Protein AF-A0A9P5TZR7-F1 (afdb_monomer)

Structure (mmCIF, N/CA/C/O backbone):
data_AF-A0A9P5TZR7-F1
#
_entry.id   AF-A0A9P5TZR7-F1
#
loop_
_atom_site.group_PDB
_atom_site.id
_atom_site.type_symbol
_atom_site.label_atom_id
_atom_site.label_alt_id
_atom_site.label_comp_id
_atom_site.label_asym_id
_atom_site.label_entity_id
_atom_site.label_seq_id
_atom_site.pdbx_PDB_ins_code
_atom_site.Cartn_x
_atom_site.Cartn_y
_atom_site.Cartn_z
_atom_site.occupancy
_atom_site.B_iso_or_equiv
_atom_site.auth_seq_id
_atom_site.auth_comp_id
_atom_site.auth_asym_id
_atom_site.auth_atom_id
_atom_site.pdbx_PDB_model_num
ATOM 1 N N . LYS A 1 1 ? -5.548 1.365 -20.000 1.00 46.47 1 LYS A N 1
ATOM 2 C CA . LYS A 1 1 ? -4.670 2.368 -19.351 1.00 46.47 1 LYS A CA 1
ATOM 3 C C . LYS A 1 1 ? -5.587 3.429 -18.746 1.00 46.47 1 LYS A C 1
ATOM 5 O O . LYS A 1 1 ? -6.090 4.254 -19.493 1.00 46.47 1 LYS A O 1
ATOM 10 N N . LEU A 1 2 ? -5.946 3.294 -17.465 1.00 49.00 2 LEU A N 1
ATOM 11 C CA . LEU A 1 2 ? -6.823 4.249 -16.774 1.00 49.00 2 LEU A CA 1
ATOM 12 C C . LEU A 1 2 ? -6.012 5.512 -16.449 1.00 49.00 2 LEU A C 1
ATOM 14 O O . LEU A 1 2 ? -4.879 5.416 -15.978 1.00 49.00 2 LEU A O 1
ATOM 18 N N . LEU A 1 3 ? -6.572 6.668 -16.797 1.00 54.88 3 LEU A N 1
ATOM 19 C CA . LEU A 1 3 ? -5.981 8.001 -16.671 1.00 54.88 3 LEU A CA 1
ATOM 20 C C . LEU A 1 3 ? -5.443 8.248 -15.248 1.00 54.88 3 LEU A C 1
ATOM 22 O O . LEU A 1 3 ? -6.174 8.075 -14.282 1.00 54.88 3 LEU A O 1
ATOM 26 N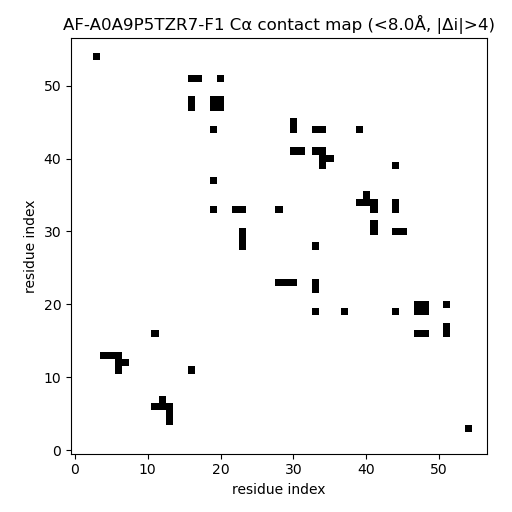 N . GLY A 1 4 ? -4.171 8.643 -15.127 1.00 52.09 4 GLY A N 1
ATOM 27 C CA . GLY A 1 4 ? -3.545 9.072 -13.864 1.00 52.09 4 GLY A CA 1
ATOM 28 C C . GLY A 1 4 ? -2.716 8.015 -13.128 1.00 52.09 4 GLY A C 1
ATOM 29 O O . GLY A 1 4 ? -1.818 8.370 -12.369 1.00 52.09 4 GLY A O 1
ATOM 30 N N . PHE A 1 5 ? -2.925 6.729 -13.408 1.00 54.28 5 PHE A N 1
ATOM 31 C CA . PHE A 1 5 ? -2.126 5.652 -12.826 1.00 54.28 5 PHE A CA 1
ATOM 32 C C . PHE A 1 5 ? -0.905 5.341 -13.693 1.00 54.28 5 PHE A C 1
ATOM 34 O O . PHE A 1 5 ? -0.790 4.275 -14.305 1.00 54.28 5 PHE A O 1
ATOM 41 N N . GLU A 1 6 ? -0.000 6.305 -13.819 1.00 55.50 6 GLU A N 1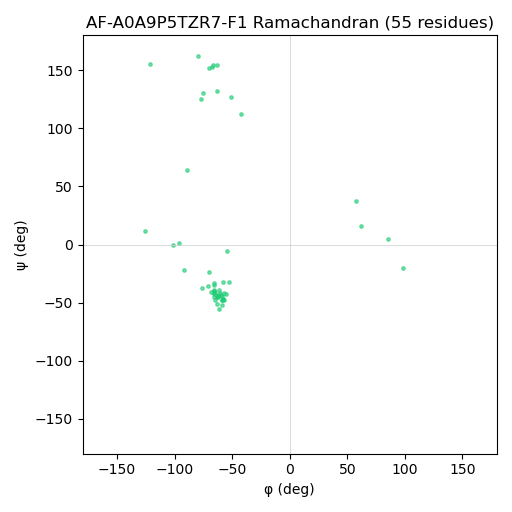
ATOM 42 C CA . GLU A 1 6 ? 1.295 6.008 -14.418 1.00 55.50 6 GLU A CA 1
ATOM 43 C C . GLU A 1 6 ? 2.020 4.986 -13.534 1.00 55.50 6 GLU A C 1
ATOM 45 O O . GLU A 1 6 ? 2.063 5.119 -12.307 1.00 55.50 6 GLU A O 1
ATOM 50 N N . THR A 1 7 ? 2.556 3.941 -14.171 1.00 56.56 7 THR A N 1
ATOM 51 C CA . THR A 1 7 ? 3.504 2.992 -13.580 1.00 56.56 7 THR A CA 1
ATOM 52 C C . THR A 1 7 ? 4.513 3.780 -12.769 1.00 56.56 7 THR A C 1
ATOM 54 O O . THR A 1 7 ? 5.249 4.600 -13.322 1.00 56.56 7 THR A O 1
ATOM 57 N N . SER A 1 8 ? 4.469 3.613 -11.450 1.00 61.62 8 SER A N 1
ATOM 58 C CA . SER A 1 8 ? 5.182 4.522 -10.575 1.00 61.62 8 SER A CA 1
ATOM 59 C C . SER A 1 8 ? 6.688 4.446 -10.815 1.00 61.62 8 SER A C 1
ATOM 61 O O . SER A 1 8 ? 7.213 3.406 -11.212 1.00 61.62 8 SER A O 1
ATOM 63 N N . ARG A 1 9 ? 7.392 5.538 -10.495 1.00 59.47 9 ARG A N 1
ATOM 64 C CA . ARG A 1 9 ? 8.847 5.737 -10.622 1.00 59.47 9 ARG A CA 1
ATOM 65 C C . ARG A 1 9 ? 9.705 4.656 -9.919 1.00 59.47 9 ARG A C 1
ATOM 67 O O . ARG A 1 9 ? 10.916 4.657 -10.088 1.00 59.47 9 ARG A O 1
ATOM 74 N N . TYR A 1 10 ? 9.078 3.737 -9.177 1.00 61.03 10 TYR A N 1
ATOM 75 C CA . TYR A 1 10 ? 9.685 2.655 -8.392 1.00 61.03 10 TYR A CA 1
ATOM 76 C C . TYR A 1 10 ? 9.152 1.243 -8.717 1.00 61.03 10 TYR A C 1
ATOM 78 O O . TYR A 1 10 ? 9.424 0.308 -7.974 1.00 61.03 10 TYR A O 1
ATOM 86 N N . GLY A 1 11 ? 8.392 1.060 -9.804 1.00 70.75 11 GLY A N 1
ATOM 87 C CA . GLY A 1 11 ? 7.891 -0.264 -10.217 1.00 70.75 11 GLY A CA 1
ATOM 88 C C . GLY A 1 11 ? 6.581 -0.710 -9.557 1.00 70.75 11 GLY A C 1
ATOM 89 O O . GLY A 1 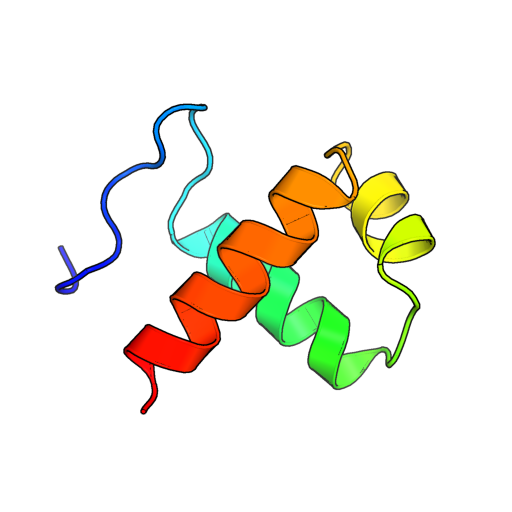11 ? 6.114 -1.812 -9.827 1.00 70.75 11 GLY A O 1
ATOM 90 N N . ILE A 1 12 ? 5.956 0.148 -8.748 1.00 78.94 12 ILE A N 1
ATOM 91 C CA . ILE A 1 12 ? 4.677 -0.142 -8.087 1.00 78.94 12 ILE A CA 1
ATOM 92 C C . ILE A 1 12 ? 3.529 -0.010 -9.087 1.00 78.94 12 ILE A C 1
ATOM 94 O O . ILE A 1 12 ? 3.360 1.022 -9.755 1.00 78.94 12 ILE A O 1
ATOM 98 N N . THR A 1 13 ? 2.745 -1.081 -9.186 1.00 86.94 13 THR A N 1
ATOM 99 C CA . THR A 1 13 ? 1.654 -1.207 -10.157 1.00 86.94 13 THR A CA 1
ATOM 100 C C . THR A 1 13 ? 0.395 -0.471 -9.703 1.00 86.94 13 THR A C 1
ATOM 102 O O . THR A 1 13 ? 0.216 -0.161 -8.530 1.00 86.94 13 THR A O 1
ATOM 105 N N . VAL A 1 14 ? -0.511 -0.202 -10.644 1.00 86.25 14 VAL A N 1
ATOM 106 C CA . VAL A 1 14 ? -1.838 0.377 -10.366 1.00 86.25 14 VAL A CA 1
ATOM 107 C C . VAL A 1 14 ? -2.634 -0.475 -9.378 1.00 86.25 14 VAL A C 1
ATOM 109 O 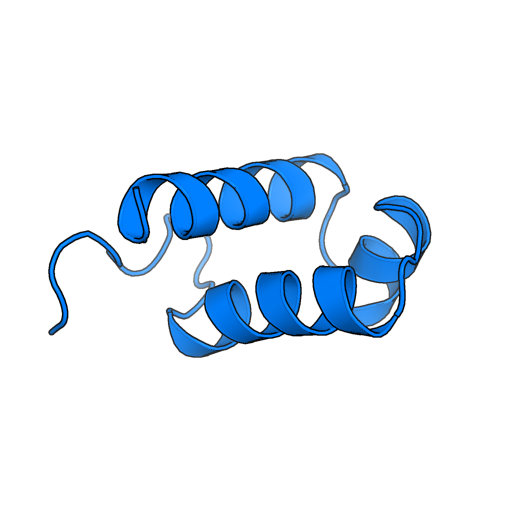O . VAL A 1 14 ? -3.273 0.054 -8.472 1.00 86.25 14 VAL A O 1
ATOM 112 N N . ASP A 1 15 ? -2.562 -1.793 -9.555 1.00 89.81 15 ASP A N 1
ATOM 113 C CA . ASP A 1 15 ? -3.220 -2.776 -8.699 1.00 89.81 15 ASP A CA 1
ATOM 114 C C . ASP A 1 15 ? -2.685 -2.702 -7.266 1.00 89.81 15 ASP A C 1
ATOM 116 O O . ASP A 1 15 ? -3.455 -2.616 -6.316 1.00 89.81 15 ASP A O 1
ATOM 120 N N . GLU A 1 16 ? -1.365 -2.595 -7.113 1.00 90.56 16 GLU A N 1
ATOM 121 C CA . GLU A 1 16 ? -0.725 -2.464 -5.806 1.00 90.56 16 GLU A CA 1
ATOM 122 C C . GLU A 1 16 ? -1.087 -1.145 -5.106 1.00 90.56 16 GLU A C 1
ATOM 124 O O . GLU A 1 16 ? -1.357 -1.136 -3.907 1.00 90.56 16 GLU A O 1
ATOM 129 N N . GLN A 1 17 ? -1.181 -0.033 -5.844 1.00 90.81 17 GLN A N 1
ATOM 130 C CA . GLN A 1 17 ? -1.649 1.243 -5.285 1.00 90.81 17 GLN A CA 1
ATOM 131 C C . GLN A 1 17 ? -3.091 1.136 -4.776 1.00 90.81 17 GLN A C 1
ATOM 133 O O . GLN A 1 17 ? -3.400 1.594 -3.672 1.00 90.81 17 GLN A O 1
ATOM 138 N N . LEU A 1 18 ? -3.968 0.501 -5.560 1.00 93.06 18 LEU A N 1
ATOM 139 C CA . LEU A 1 18 ? -5.355 0.268 -5.171 1.00 93.06 18 LEU A CA 1
ATOM 140 C C . LEU A 1 18 ? -5.446 -0.684 -3.970 1.00 93.06 18 LEU A C 1
ATOM 142 O O . LEU A 1 18 ? -6.229 -0.438 -3.053 1.00 93.06 18 LEU A O 1
ATOM 146 N N . ALA A 1 19 ? 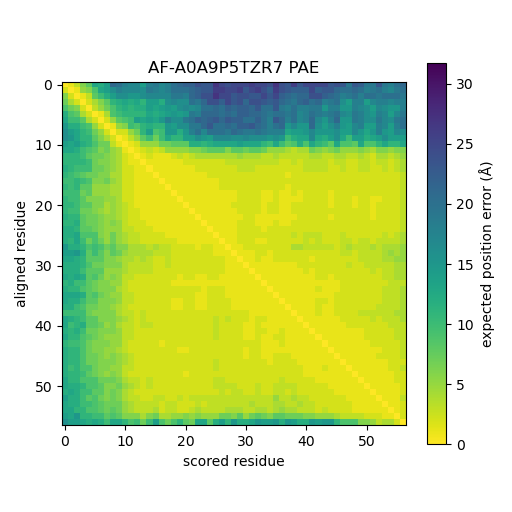-4.615 -1.725 -3.935 1.00 94.31 19 ALA A N 1
ATOM 147 C CA . ALA A 1 19 ? -4.536 -2.663 -2.825 1.00 94.31 19 ALA A CA 1
ATOM 148 C C . ALA A 1 19 ? -4.103 -1.965 -1.529 1.00 94.31 19 ALA A C 1
ATOM 150 O O . ALA A 1 19 ? -4.746 -2.164 -0.502 1.00 94.31 19 ALA A O 1
ATOM 151 N N . ILE A 1 20 ? -3.082 -1.099 -1.571 1.00 93.94 20 ILE A N 1
ATOM 152 C CA . ILE A 1 20 ? -2.651 -0.287 -0.420 1.00 93.94 20 ILE A CA 1
ATOM 153 C C . ILE A 1 20 ? -3.808 0.582 0.086 1.00 93.94 20 ILE A C 1
ATOM 155 O O . ILE A 1 20 ? -4.075 0.615 1.291 1.00 93.94 20 ILE A O 1
ATOM 159 N N . PHE A 1 21 ? -4.512 1.268 -0.819 1.00 93.94 21 PHE A N 1
ATOM 160 C CA . PHE A 1 21 ? -5.639 2.127 -0.463 1.00 93.94 21 PHE A CA 1
ATOM 161 C C . PHE A 1 21 ? -6.778 1.338 0.195 1.00 93.94 21 PHE A C 1
ATOM 163 O O . PHE A 1 21 ? -7.152 1.629 1.332 1.00 93.94 21 PHE A O 1
ATOM 170 N N . LEU A 1 22 ? -7.279 0.295 -0.474 1.00 95.56 22 LEU A N 1
ATOM 171 C CA . LEU A 1 22 ? -8.386 -0.523 0.023 1.00 95.56 22 LEU A CA 1
ATOM 172 C C . LEU A 1 22 ? -8.027 -1.228 1.333 1.00 95.56 22 LEU A C 1
ATOM 174 O O . LEU A 1 22 ? -8.822 -1.217 2.271 1.00 95.56 22 LEU A O 1
ATOM 178 N N . TYR A 1 23 ? -6.821 -1.791 1.430 1.00 96.50 23 TYR A N 1
ATOM 179 C CA . TYR A 1 23 ? -6.342 -2.432 2.652 1.00 96.50 23 TYR A CA 1
ATOM 180 C C . TYR A 1 23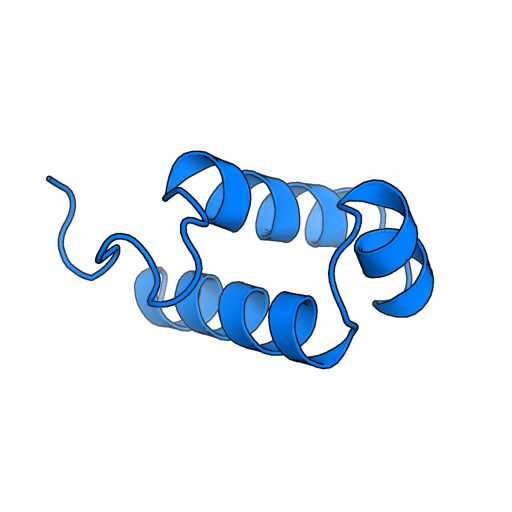 ? -6.307 -1.446 3.822 1.00 96.50 23 TYR A C 1
ATOM 182 O O . TYR A 1 23 ? -6.777 -1.771 4.912 1.00 96.50 23 TYR A O 1
ATOM 190 N N . THR A 1 24 ? -5.818 -0.222 3.599 1.00 95.12 24 THR A N 1
ATOM 191 C CA . THR A 1 24 ? -5.792 0.826 4.630 1.00 95.12 24 THR A CA 1
ATOM 192 C C . THR A 1 24 ? -7.210 1.208 5.071 1.00 95.12 24 THR A C 1
ATOM 194 O O . THR A 1 24 ? -7.478 1.259 6.270 1.00 95.12 24 THR A O 1
ATOM 197 N N . CYS A 1 25 ? -8.144 1.404 4.132 1.00 95.00 25 CYS A N 1
ATOM 198 C CA . CYS A 1 25 ? -9.537 1.751 4.437 1.00 95.00 25 CYS A CA 1
ATOM 199 C C . CYS A 1 25 ? -10.295 0.644 5.185 1.00 95.00 25 CYS A C 1
ATOM 201 O O . CYS A 1 25 ? -11.057 0.943 6.099 1.00 95.00 25 CYS A O 1
ATOM 203 N N . VAL A 1 26 ? -10.100 -0.622 4.808 1.00 97.44 26 VAL A N 1
ATOM 204 C CA . VAL A 1 26 ? -10.815 -1.761 5.409 1.00 97.44 26 VAL A CA 1
ATOM 205 C C . VAL A 1 26 ? -10.258 -2.118 6.785 1.00 97.44 26 VAL A C 1
ATOM 207 O O . VAL A 1 26 ? -11.017 -2.489 7.676 1.00 97.44 26 VAL A O 1
ATOM 210 N N . THR A 1 27 ? -8.939 -2.028 6.973 1.00 96.62 27 THR A N 1
ATOM 211 C CA . THR A 1 27 ? -8.292 -2.472 8.218 1.00 96.62 27 THR A CA 1
ATOM 212 C C . THR A 1 27 ? -8.138 -1.366 9.258 1.00 96.62 27 THR A C 1
ATOM 214 O O . THR A 1 27 ? -7.972 -1.671 10.437 1.00 96.62 27 THR A O 1
ATOM 217 N N . GLY A 1 28 ? -8.153 -0.091 8.848 1.00 95.00 28 GLY A N 1
ATOM 218 C CA . GLY A 1 28 ? -7.907 1.043 9.744 1.00 95.00 28 GLY A CA 1
ATOM 219 C C . GLY A 1 28 ? -6.513 1.036 10.386 1.00 95.00 28 GLY A C 1
ATOM 220 O O . GLY A 1 28 ? -6.293 1.717 11.388 1.00 95.00 28 GLY A O 1
ATOM 221 N N . LEU A 1 29 ? -5.574 0.247 9.852 1.00 96.19 29 LEU A N 1
ATOM 222 C CA . LEU A 1 29 ? -4.225 0.127 10.395 1.00 96.19 29 LEU A CA 1
ATOM 223 C C . LEU A 1 29 ? -3.412 1.403 10.173 1.00 96.19 29 LEU A C 1
ATOM 225 O O . LEU A 1 29 ? -3.591 2.139 9.203 1.00 96.19 29 LEU A O 1
ATOM 229 N N . SER A 1 30 ? -2.453 1.642 11.068 1.00 95.31 30 SER A N 1
ATOM 230 C CA . SER A 1 30 ? -1.505 2.738 10.890 1.00 95.31 30 SER A CA 1
ATOM 231 C C . SER A 1 30 ? -0.570 2.480 9.704 1.00 95.31 30 SER A C 1
ATOM 233 O O . SER A 1 30 ? -0.239 1.338 9.384 1.00 95.31 30 SER A O 1
ATOM 235 N N . ILE A 1 31 ? -0.071 3.564 9.102 1.00 94.38 31 ILE A N 1
ATOM 236 C CA . ILE A 1 31 ? 0.832 3.534 7.938 1.00 94.38 31 ILE A CA 1
ATOM 237 C C . ILE A 1 31 ? 2.056 2.633 8.169 1.00 94.38 31 ILE A C 1
ATOM 239 O O . ILE A 1 31 ? 2.500 1.991 7.227 1.00 94.38 31 ILE A O 1
ATOM 243 N N . ARG A 1 32 ? 2.562 2.530 9.410 1.00 96.31 32 ARG A N 1
ATOM 244 C CA . ARG A 1 32 ? 3.674 1.625 9.764 1.00 96.31 32 ARG A CA 1
ATOM 245 C C . ARG A 1 32 ? 3.338 0.165 9.465 1.00 96.31 32 ARG A C 1
ATOM 247 O O . ARG A 1 32 ? 4.064 -0.470 8.713 1.00 96.31 32 ARG A O 1
ATOM 254 N N . HIS A 1 33 ? 2.198 -0.316 9.957 1.00 97.25 33 HIS A N 1
ATOM 255 C CA . HIS A 1 33 ? 1.763 -1.696 9.729 1.00 97.25 33 HIS A CA 1
ATOM 256 C C . HIS A 1 33 ? 1.441 -1.965 8.255 1.00 97.25 33 HIS A C 1
ATOM 258 O O . HIS A 1 33 ? 1.689 -3.058 7.750 1.00 97.25 33 HIS A O 1
ATOM 264 N N . VAL A 1 34 ? 0.897 -0.970 7.548 1.00 96.94 34 VAL A N 1
ATOM 265 C CA . VAL A 1 34 ? 0.674 -1.071 6.099 1.00 96.94 34 VAL A CA 1
ATOM 266 C C . VAL A 1 34 ? 2.015 -1.157 5.360 1.00 96.94 34 VAL A C 1
ATOM 268 O O . VAL A 1 34 ? 2.188 -2.033 4.518 1.00 96.94 34 VAL A O 1
ATOM 271 N N . GLY A 1 35 ? 2.994 -0.324 5.714 1.00 96.19 35 GLY A N 1
ATOM 272 C CA . GLY A 1 35 ? 4.346 -0.373 5.153 1.00 96.19 35 GLY A CA 1
ATOM 273 C C . GLY A 1 35 ? 5.028 -1.719 5.387 1.00 96.19 35 GLY A C 1
ATOM 274 O O . GLY A 1 35 ? 5.555 -2.308 4.448 1.00 96.19 35 GLY A O 1
ATOM 275 N N . GLU A 1 36 ? 4.926 -2.268 6.598 1.00 97.31 36 GLU A N 1
ATOM 276 C CA . GLU A 1 36 ? 5.426 -3.610 6.925 1.00 97.31 36 GLU A CA 1
ATOM 277 C C . GLU A 1 36 ? 4.749 -4.698 6.077 1.00 97.31 36 GLU A C 1
ATOM 279 O O . GLU A 1 36 ? 5.419 -5.595 5.565 1.00 97.31 36 GLU A O 1
ATOM 284 N N . ARG A 1 37 ? 3.429 -4.615 5.867 1.00 96.50 37 ARG A N 1
ATOM 285 C CA . ARG A 1 37 ? 2.685 -5.600 5.067 1.00 96.50 37 ARG A CA 1
ATOM 286 C C . ARG A 1 37 ? 3.088 -5.590 3.594 1.00 96.50 37 ARG A C 1
ATOM 288 O O . ARG A 1 37 ? 3.201 -6.659 3.000 1.00 96.50 37 ARG A O 1
ATOM 295 N N .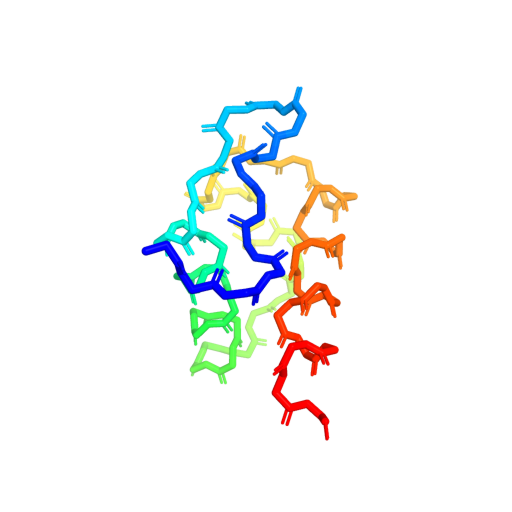 PHE A 1 38 ? 3.272 -4.405 3.020 1.00 94.12 38 PHE A N 1
ATOM 296 C CA . PHE A 1 38 ? 3.577 -4.224 1.599 1.00 94.12 38 PHE A CA 1
ATOM 297 C C . PHE A 1 38 ? 5.080 -4.082 1.313 1.00 94.12 38 PHE A C 1
ATOM 299 O O . PHE A 1 38 ? 5.460 -3.928 0.161 1.00 94.12 38 PHE A O 1
ATOM 306 N N . GLN A 1 39 ? 5.934 -4.169 2.340 1.00 95.19 39 GLN A N 1
ATOM 307 C CA . GLN A 1 39 ? 7.393 -4.034 2.231 1.00 95.19 39 GLN A CA 1
ATOM 308 C C . GLN A 1 39 ? 7.833 -2.698 1.608 1.00 95.19 39 GLN A C 1
ATOM 310 O O . GLN A 1 39 ? 8.819 -2.623 0.877 1.00 95.19 39 GLN A O 1
ATOM 315 N N . 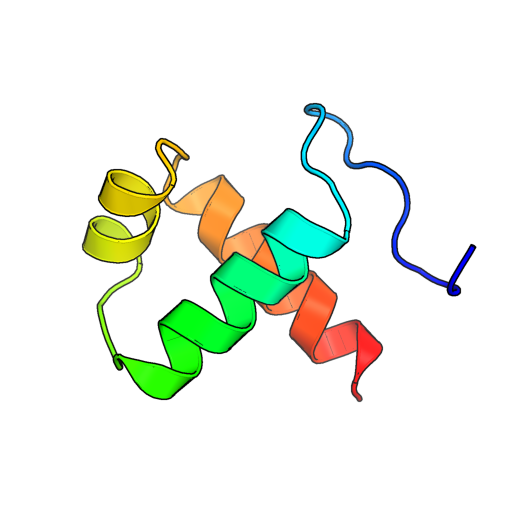HIS A 1 40 ? 7.115 -1.627 1.948 1.00 93.19 40 HIS A N 1
ATOM 316 C CA . HIS A 1 40 ? 7.385 -0.269 1.480 1.00 93.19 40 HIS A CA 1
ATOM 317 C C . HIS A 1 40 ? 7.628 0.679 2.645 1.00 93.19 40 HIS A C 1
ATOM 319 O O . HIS A 1 40 ? 7.138 0.479 3.758 1.00 93.19 40 HIS A O 1
ATOM 325 N N . SER A 1 41 ? 8.361 1.760 2.382 1.00 94.62 41 SER A N 1
ATOM 326 C CA . SER A 1 41 ? 8.538 2.816 3.376 1.00 94.62 41 SER A CA 1
ATOM 327 C C . SER A 1 41 ? 7.212 3.531 3.663 1.00 94.62 41 SER A C 1
ATOM 329 O O . SER A 1 41 ? 6.316 3.615 2.819 1.00 94.62 41 SER A O 1
ATOM 331 N N . ASN A 1 42 ? 7.096 4.114 4.858 1.00 95.81 42 ASN A N 1
ATOM 332 C CA . ASN A 1 42 ? 5.911 4.889 5.242 1.00 95.81 42 ASN A CA 1
ATOM 333 C C . ASN A 1 42 ? 5.643 6.060 4.278 1.00 95.81 42 ASN A C 1
ATOM 335 O O . ASN A 1 42 ? 4.492 6.437 4.057 1.00 95.81 42 ASN A O 1
ATOM 339 N N . GLU A 1 43 ? 6.705 6.634 3.708 1.00 94.56 43 GLU A N 1
ATOM 340 C CA . GLU A 1 43 ? 6.638 7.714 2.720 1.00 94.56 43 GLU A CA 1
ATOM 341 C C . GLU A 1 43 ? 5.974 7.233 1.428 1.00 94.56 43 GLU A C 1
ATOM 343 O O . GLU A 1 43 ? 5.027 7.858 0.950 1.00 94.56 43 GLU A O 1
ATOM 348 N N . THR A 1 44 ? 6.408 6.074 0.929 1.00 91.94 44 THR A N 1
ATOM 349 C CA . THR A 1 44 ? 5.853 5.399 -0.245 1.00 91.94 44 THR A CA 1
ATOM 350 C C . THR A 1 44 ? 4.365 5.088 -0.053 1.00 91.94 44 THR A C 1
ATOM 352 O O . THR A 1 44 ? 3.543 5.453 -0.893 1.00 91.94 44 THR A O 1
ATOM 355 N N . ILE A 1 45 ? 3.982 4.509 1.093 1.00 94.50 45 ILE A N 1
ATOM 356 C CA . ILE A 1 45 ? 2.570 4.239 1.417 1.00 94.50 45 ILE A CA 1
ATOM 357 C C . ILE A 1 45 ? 1.739 5.531 1.428 1.00 94.50 45 ILE A C 1
ATOM 359 O O . ILE A 1 45 ? 0.680 5.596 0.802 1.00 94.50 45 ILE A O 1
ATOM 363 N N . SER A 1 46 ? 2.225 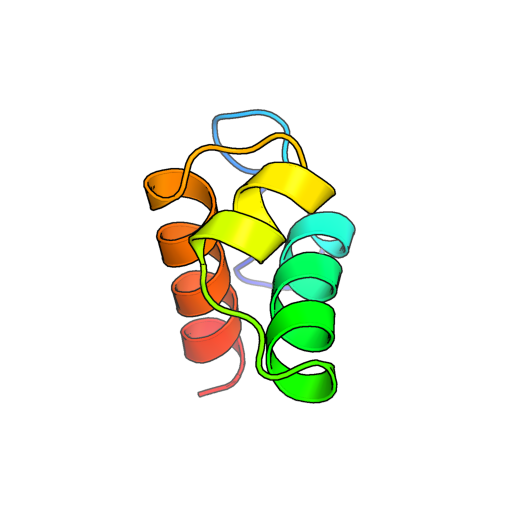6.578 2.103 1.00 93.56 46 SER A N 1
ATOM 364 C CA . SER A 1 46 ? 1.535 7.872 2.195 1.00 93.56 46 SER A CA 1
ATOM 365 C C . SER A 1 46 ? 1.353 8.533 0.825 1.00 93.56 46 SER A C 1
ATOM 367 O O . SER A 1 46 ? 0.300 9.107 0.543 1.00 93.56 46 SER A O 1
ATOM 369 N N . GLN A 1 47 ? 2.356 8.430 -0.049 1.00 91.50 47 GLN A N 1
ATOM 370 C CA . GLN A 1 47 ? 2.290 8.965 -1.403 1.00 91.50 47 GLN A CA 1
ATOM 371 C C . GLN A 1 47 ? 1.194 8.281 -2.226 1.00 91.50 47 GLN A C 1
ATOM 373 O O . GLN A 1 47 ? 0.355 8.976 -2.800 1.00 91.50 47 GLN A O 1
ATOM 378 N N . TYR A 1 48 ? 1.154 6.947 -2.269 1.00 89.31 48 TYR A N 1
ATOM 379 C CA . TYR A 1 48 ? 0.156 6.248 -3.089 1.00 89.31 48 TYR A CA 1
ATOM 380 C C . TYR A 1 48 ? -1.251 6.358 -2.543 1.00 89.31 48 TYR A C 1
ATOM 382 O O . TYR A 1 48 ? -2.187 6.524 -3.320 1.00 89.31 48 TYR A O 1
ATOM 390 N N . PHE A 1 49 ? -1.404 6.357 -1.222 1.00 90.50 49 PHE A N 1
ATOM 391 C CA . PHE A 1 49 ? -2.701 6.604 -0.611 1.00 90.50 49 PHE A CA 1
ATOM 392 C C . PHE A 1 49 ? -3.293 7.945 -1.087 1.00 90.50 49 PHE A C 1
ATOM 394 O O . PHE A 1 49 ? -4.458 8.009 -1.472 1.00 90.50 49 PHE A O 1
ATOM 401 N N . LYS A 1 50 ? -2.471 9.003 -1.165 1.00 89.88 50 LYS A N 1
ATOM 402 C CA . LYS A 1 50 ? -2.886 10.314 -1.694 1.00 89.88 50 LYS A CA 1
ATOM 403 C C . LYS A 1 50 ? -3.167 10.301 -3.194 1.00 89.88 50 LYS A C 1
ATOM 405 O O . LYS A 1 50 ? -4.127 10.935 -3.617 1.00 89.88 50 LYS A O 1
ATOM 410 N N . VAL A 1 51 ? -2.349 9.604 -3.987 1.00 88.94 51 VAL A N 1
ATOM 411 C CA . VAL A 1 51 ? -2.565 9.467 -5.441 1.00 88.94 51 VAL A CA 1
ATOM 412 C C . VAL A 1 51 ? -3.934 8.856 -5.715 1.00 88.94 51 VAL A C 1
ATOM 414 O O . VAL A 1 51 ? -4.692 9.398 -6.515 1.00 88.94 51 VAL A O 1
ATOM 417 N N . VAL A 1 52 ? -4.274 7.775 -5.010 1.00 89.50 52 VAL A N 1
ATOM 418 C CA . VAL A 1 52 ? -5.564 7.102 -5.174 1.00 89.50 52 VAL A CA 1
ATOM 419 C C . VAL A 1 52 ? -6.715 8.002 -4.714 1.00 89.50 52 VAL A C 1
ATOM 421 O O . VAL A 1 52 ? -7.698 8.121 -5.436 1.00 89.50 52 VAL A O 1
ATOM 424 N N . ILE A 1 53 ? -6.581 8.712 -3.585 1.00 90.94 53 ILE A N 1
ATOM 425 C CA . ILE A 1 53 ? -7.589 9.698 -3.147 1.00 90.94 53 ILE A CA 1
ATOM 426 C C . ILE A 1 53 ? -7.831 10.771 -4.210 1.00 90.94 53 ILE A C 1
ATOM 428 O O . ILE A 1 53 ? -8.982 11.073 -4.507 1.00 90.94 53 ILE A O 1
ATOM 432 N N . PHE A 1 54 ? -6.768 11.348 -4.774 1.00 89.81 54 PHE A N 1
ATOM 433 C CA . PHE A 1 54 ? -6.889 12.391 -5.791 1.00 89.81 54 PHE A CA 1
ATOM 434 C C . PHE A 1 54 ? -7.511 11.865 -7.088 1.00 89.81 54 PHE A C 1
ATOM 436 O O . PHE A 1 54 ? -8.235 12.593 -7.747 1.00 89.81 54 PHE A O 1
ATOM 443 N N . ALA A 1 55 ? -7.268 10.602 -7.444 1.00 86.75 55 ALA A N 1
ATOM 444 C CA . ALA A 1 55 ? -7.864 9.986 -8.628 1.00 86.75 55 ALA A CA 1
ATOM 445 C C . ALA A 1 55 ? -9.381 9.739 -8.500 1.00 86.75 55 ALA A C 1
ATOM 447 O O . ALA A 1 55 ? -10.060 9.623 -9.519 1.00 86.75 55 ALA A O 1
ATOM 448 N N . PHE A 1 56 ? -9.902 9.628 -7.274 1.00 82.38 56 PHE A N 1
ATOM 449 C CA . PHE A 1 56 ? -11.329 9.426 -6.990 1.00 82.38 56 PHE A CA 1
ATOM 450 C C . PHE A 1 56 ? -12.067 10.707 -6.558 1.00 82.38 56 PHE A C 1
ATOM 452 O O . PHE A 1 56 ? -13.268 10.635 -6.288 1.00 82.38 56 PHE A O 1
ATOM 459 N N . ASN A 1 57 ? -11.370 11.845 -6.467 1.00 73.31 57 ASN A N 1
ATOM 460 C CA . ASN A 1 57 ? -11.959 13.169 -6.235 1.00 73.31 57 ASN A CA 1
ATOM 461 C C . ASN A 1 57 ? -12.281 13.840 -7.573 1.00 73.31 57 ASN A C 1
ATOM 463 O O . ASN A 1 57 ? -13.392 14.397 -7.691 1.00 73.31 57 ASN A O 1
#

Radius of gyration: 10.69 Å; Cα contacts (8 Å, |Δi|>4): 38; chains: 1; bounding box: 22×19×30 Å

Mean predicted aligned error: 5.69 Å

pLDDT: mean 85.41, std 15.05, range [46.47, 97.44]

InterPro domains:
  IPR058353 Domain of unknown function DUF8040 [PF26138] (9-55)

Sequence (57 aa):
KLLGFETSRYGITVDEQLAIFLYTCVTGLSIRHVGERFQHSNETISQYFKVVIFAFN

Solvent-accessible surface area (backbone atoms only — not comparable to full-atom values): 3490 Å² total; per-residue (Å²): 135,68,88,87,60,66,74,37,102,81,76,52,43,63,66,57,42,51,47,54,38,52,51,40,70,76,65,69,58,55,59,64,61,53,12,65,74,71,76,42,53,54,66,57,50,54,50,38,42,49,54,54,52,61,75,76,106

Organism: NCBI:txid206335

Nearest PDB structures (foldseek):
  7qh5-assembly2_B  TM=9.378E-01  e=7.786E-01  Streptomyces tsukubensis NRRL18488
  4hri-assembly1_B  TM=9.073E-01  e=8.816E-01  Nostoc sp. PCC 7120 = FACHB-418
  6jcy-assembly1_F  TM=9.421E-01  e=3.250E+00  Mycobacterium tuberculosis H37Rv
  6kon-assembly1_F  TM=9.236E-01  e=6.848E+00  Mycobacterium tuberculosis H37Rv
  2cob-assembly1_A  TM=6.505E-01  e=3.054E+00  Homo sapiens

Foldseek 3Di:
DDPQQDCDPVRQHPVNLVVLQVVCVVVVDDLVVSCVVSVHDSVVSVVSNVSVVVSVD

Secondary structure (DSSP, 8-state):
--TT----TTS--HHHHHHHHHHHHHH---HHHHHHHHT--HHHHHHHHHHHHHHT-